Protein AF-A0A1Z8VRE2-F1 (afdb_monomer_lite)

Sequence (83 aa):
MIVEFTKSLEHLEDSFKSDPKSVIASTIELENNLNNFKKAGLSNLSHSSHLQNITKLIEKLSILNEYKLNLVKEFSVYNNKKK

Foldseek 3Di:
DLVQLLVLLVQLVVLLVPDPVSNVVSVVSNVVVVVVVVVVDPPPVPPVVSVVSVVVSVVVSVVSVVVVVVVVVVVVVVVVVVD

pLDDT: mean 82.48, std 10.53, range [50.5, 93.94]

Radius of gyration: 16.28 Å; chains: 1; bounding box: 38×21×46 Å

Secondary structure (DSSP, 8-state):
-HHHHHHHHHHHHHHTTS-HHHHHHHHHHHHHHHHHHHHH-GGG---HHHHHHHHHHHHHHHHHHHHHHHHHHHHHHHHHTT-

Structure (mmCIF, N/CA/C/O backbone):
data_AF-A0A1Z8VRE2-F1
#
_entry.id   AF-A0A1Z8VRE2-F1
#
loop_
_atom_site.group_PDB
_atom_site.id
_atom_site.type_symbol
_atom_site.label_atom_id
_atom_site.label_alt_id
_atom_site.label_comp_id
_atom_site.label_asym_id
_atom_site.label_entity_id
_atom_site.label_seq_id
_atom_site.pdbx_PDB_ins_code
_atom_site.Cartn_x
_atom_site.Cartn_y
_atom_site.Cartn_z
_atom_site.occupancy
_atom_site.B_iso_or_equiv
_atom_site.auth_seq_id
_atom_site.auth_comp_id
_atom_site.auth_asym_id
_atom_site.auth_atom_id
_atom_site.pdbx_PDB_model_num
ATOM 1 N N . MET A 1 1 ? -13.220 6.875 10.934 1.00 76.00 1 MET A N 1
ATOM 2 C CA . MET A 1 1 ? -11.762 6.908 11.170 1.00 76.00 1 MET A CA 1
ATOM 3 C C . MET A 1 1 ? -11.018 5.626 10.813 1.00 76.00 1 MET A C 1
ATOM 5 O O . MET A 1 1 ? -10.352 5.643 9.793 1.00 76.00 1 MET A O 1
ATOM 9 N N . ILE A 1 2 ? -11.128 4.502 11.543 1.00 78.62 2 ILE A N 1
ATOM 10 C CA . ILE A 1 2 ? -10.441 3.253 11.122 1.00 78.62 2 ILE A CA 1
ATOM 11 C C . ILE A 1 2 ? -10.936 2.747 9.756 1.00 78.62 2 ILE A C 1
ATOM 13 O O . ILE A 1 2 ? -10.152 2.293 8.930 1.00 78.62 2 ILE A O 1
ATOM 17 N N . VAL A 1 3 ? -12.234 2.920 9.489 1.00 81.75 3 VAL A N 1
ATOM 18 C CA . VAL A 1 3 ? -12.855 2.642 8.186 1.00 81.75 3 VAL A CA 1
ATOM 19 C C . VAL A 1 3 ? -12.306 3.560 7.091 1.00 81.75 3 VAL A C 1
ATOM 21 O O . VAL A 1 3 ? -12.061 3.099 5.988 1.00 81.75 3 VAL A O 1
ATOM 24 N N . GLU A 1 4 ? -12.077 4.842 7.382 1.00 84.00 4 GLU A N 1
ATOM 25 C CA . GLU A 1 4 ? -11.522 5.799 6.407 1.00 84.00 4 GLU A CA 1
ATOM 26 C C . GLU A 1 4 ? -10.058 5.477 6.110 1.00 84.00 4 GLU A C 1
ATOM 28 O O . GLU A 1 4 ? -9.662 5.450 4.952 1.00 84.00 4 GLU A O 1
ATOM 33 N N . PHE A 1 5 ? -9.284 5.134 7.144 1.00 85.12 5 PHE A N 1
ATOM 34 C CA . PHE A 1 5 ? -7.913 4.664 6.983 1.00 85.12 5 PHE A CA 1
ATOM 35 C C . PHE A 1 5 ? -7.846 3.380 6.140 1.00 85.12 5 PHE A C 1
ATOM 37 O O . PHE A 1 5 ? -7.048 3.292 5.207 1.00 85.12 5 PHE A O 1
ATOM 44 N N . THR A 1 6 ? -8.735 2.417 6.410 1.00 86.62 6 THR A N 1
ATOM 45 C CA . THR A 1 6 ? -8.844 1.172 5.629 1.00 86.62 6 THR A CA 1
ATOM 46 C C . THR A 1 6 ? -9.196 1.465 4.171 1.00 86.62 6 THR A C 1
ATOM 48 O O . THR A 1 6 ? -8.509 0.981 3.278 1.00 86.62 6 THR A O 1
ATOM 51 N N . LYS A 1 7 ? -10.181 2.337 3.920 1.00 90.19 7 LYS A N 1
ATOM 52 C CA . LYS A 1 7 ? -10.536 2.763 2.560 1.00 90.19 7 LYS A CA 1
ATOM 53 C C . LYS A 1 7 ? -9.364 3.417 1.835 1.00 90.19 7 LYS A C 1
ATOM 55 O O . LYS A 1 7 ? -9.144 3.106 0.674 1.00 90.19 7 LYS A O 1
ATOM 60 N N . SER A 1 8 ? -8.572 4.264 2.498 1.00 91.75 8 SER A N 1
ATOM 61 C CA . SER A 1 8 ? -7.386 4.849 1.852 1.00 91.75 8 SER A CA 1
ATOM 62 C C . SER A 1 8 ? -6.298 3.824 1.520 1.00 91.75 8 SER A C 1
ATOM 64 O O . SER A 1 8 ? -5.586 4.004 0.537 1.00 91.75 8 SER A O 1
ATOM 66 N N . LEU A 1 9 ? -6.182 2.730 2.284 1.00 92.00 9 LEU A N 1
ATOM 67 C CA . LEU A 1 9 ? -5.288 1.619 1.933 1.00 92.00 9 LEU A CA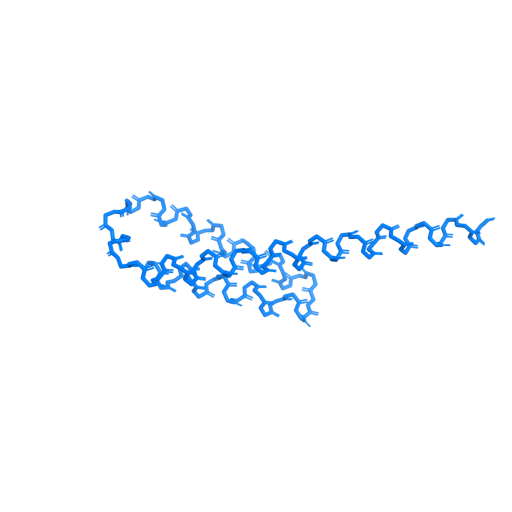 1
ATOM 68 C C . LEU A 1 9 ? -5.794 0.855 0.701 1.00 92.00 9 LEU A C 1
ATOM 70 O O . LEU A 1 9 ? -5.003 0.560 -0.191 1.00 92.00 9 LEU A O 1
ATOM 74 N N . GLU A 1 10 ? -7.096 0.573 0.626 1.00 92.31 10 GLU A N 1
ATOM 75 C CA . GLU A 1 10 ? -7.725 -0.055 -0.548 1.00 92.31 10 GLU A CA 1
ATOM 76 C C . GLU A 1 10 ? -7.571 0.828 -1.796 1.00 92.31 10 GLU A C 1
ATOM 78 O O . GLU A 1 10 ? -7.184 0.356 -2.863 1.00 92.31 10 GLU A O 1
ATOM 83 N N . HIS A 1 11 ? -7.779 2.138 -1.644 1.00 93.69 11 HIS A N 1
ATOM 84 C CA . HIS A 1 11 ? -7.639 3.109 -2.726 1.00 93.69 11 HIS A CA 1
ATOM 85 C C . HIS A 1 11 ? -6.193 3.191 -3.232 1.00 93.69 11 HIS A C 1
ATOM 87 O O . HIS A 1 11 ? -5.950 3.222 -4.441 1.00 93.69 11 HIS A O 1
ATOM 93 N N . LEU A 1 12 ? -5.217 3.156 -2.315 1.00 93.44 12 LEU A N 1
ATOM 94 C CA . LEU A 1 12 ? -3.810 3.056 -2.680 1.00 93.44 12 LEU A CA 1
ATOM 95 C C . LEU A 1 12 ? -3.531 1.752 -3.439 1.00 93.44 12 LEU A C 1
ATOM 97 O O . LEU A 1 12 ? -2.838 1.798 -4.452 1.00 93.44 12 LEU A O 1
ATOM 101 N N . GLU A 1 13 ? -4.094 0.617 -3.023 1.00 91.69 13 GLU A N 1
ATOM 102 C CA . GLU A 1 13 ? -3.925 -0.660 -3.729 1.00 91.69 13 GLU A CA 1
ATOM 103 C C . GLU A 1 13 ? -4.419 -0.585 -5.177 1.00 91.69 13 GLU A C 1
ATOM 105 O O . GLU A 1 13 ? -3.700 -0.969 -6.104 1.00 91.69 13 GLU A O 1
ATOM 110 N N . ASP A 1 14 ? -5.616 -0.049 -5.396 1.00 91.75 14 ASP A N 1
ATOM 111 C CA . ASP A 1 14 ? -6.162 0.079 -6.744 1.00 91.75 14 ASP A CA 1
ATOM 112 C C . ASP A 1 14 ? -5.377 1.079 -7.598 1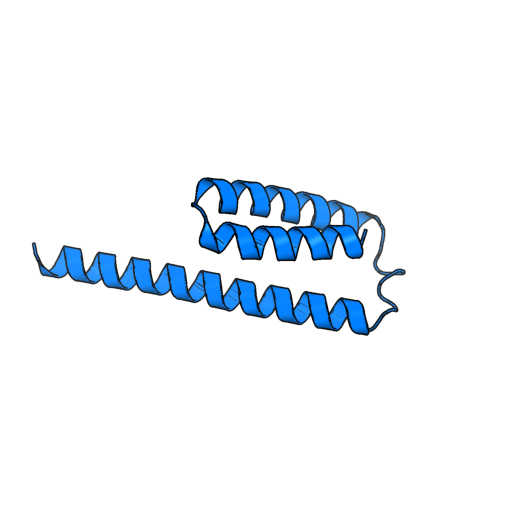.00 91.75 14 ASP A C 1
ATOM 114 O O . ASP A 1 14 ? -5.161 0.834 -8.790 1.00 91.75 14 ASP A O 1
ATOM 118 N N . SER A 1 15 ? -4.833 2.140 -6.994 1.00 92.00 15 SER A N 1
ATOM 119 C CA . SER A 1 15 ? -3.986 3.105 -7.703 1.00 92.00 15 SER A CA 1
ATOM 120 C C . SER A 1 15 ? -2.727 2.466 -8.310 1.00 92.00 15 SER A C 1
ATOM 122 O O . SER A 1 15 ? -2.272 2.895 -9.374 1.00 92.00 15 SER A O 1
ATOM 124 N N . PHE A 1 16 ? -2.199 1.380 -7.718 1.00 87.44 16 PHE A N 1
ATOM 125 C CA . PHE A 1 16 ? -1.053 0.651 -8.274 1.00 87.44 16 PHE A CA 1
ATOM 126 C C . PHE A 1 16 ? -1.350 0.030 -9.648 1.00 87.44 16 PHE A C 1
ATOM 128 O O . PHE A 1 16 ? -0.398 -0.246 -10.385 1.00 87.44 16 PHE A O 1
ATOM 135 N N . LYS A 1 17 ? -2.622 -0.168 -10.013 1.00 86.19 17 LYS A N 1
ATOM 136 C CA . LYS A 1 17 ? -3.044 -0.686 -11.326 1.00 86.19 17 LYS A CA 1
ATOM 137 C C . LYS A 1 17 ? -3.264 0.418 -12.371 1.00 86.19 17 LYS A C 1
ATOM 139 O O . LYS A 1 17 ? -3.410 0.088 -13.542 1.00 86.19 17 LYS A O 1
ATOM 144 N N . SER A 1 18 ? -3.290 1.691 -11.964 1.00 88.00 18 SER A N 1
ATOM 145 C CA . SER A 1 18 ? -3.558 2.832 -12.851 1.00 88.00 18 SER A CA 1
ATOM 146 C C . SER A 1 18 ? -2.265 3.476 -13.358 1.00 88.00 18 SER A C 1
ATOM 148 O O . SER A 1 18 ? -1.688 3.040 -14.352 1.00 88.00 18 SER A O 1
ATOM 150 N N . ASP A 1 19 ? -1.782 4.513 -12.673 1.00 87.50 19 ASP A N 1
ATOM 151 C CA . ASP A 1 19 ? -0.673 5.347 -13.122 1.00 87.50 19 ASP A CA 1
ATOM 152 C C . ASP A 1 19 ? 0.077 5.969 -11.927 1.00 87.50 19 ASP A C 1
ATOM 154 O O . ASP A 1 19 ? -0.471 6.064 -10.824 1.00 87.50 19 ASP A O 1
ATOM 158 N N . PRO A 1 20 ? 1.329 6.426 -12.118 1.00 86.44 20 PRO A N 1
ATOM 159 C CA . PRO A 1 20 ? 2.136 6.960 -11.024 1.00 86.44 20 PRO A CA 1
ATOM 160 C C . PRO A 1 20 ? 1.544 8.193 -10.330 1.00 86.44 20 PRO A C 1
ATOM 162 O O . PRO A 1 20 ? 1.770 8.368 -9.135 1.00 86.44 20 PRO A O 1
ATOM 165 N N . LYS A 1 21 ? 0.794 9.054 -11.038 1.00 91.88 21 LYS A N 1
ATOM 166 C CA . LYS A 1 21 ? 0.195 10.248 -10.419 1.00 91.88 21 LYS A CA 1
ATOM 167 C C . LYS A 1 21 ? -0.919 9.845 -9.463 1.00 91.88 21 LYS A C 1
ATOM 169 O O . LYS A 1 21 ? -0.992 10.400 -8.370 1.00 91.88 21 LYS A O 1
ATOM 174 N N . SER A 1 22 ? -1.722 8.854 -9.846 1.00 92.38 22 SER A N 1
ATOM 175 C CA . SER A 1 22 ? -2.742 8.266 -8.974 1.00 92.38 22 SER A CA 1
ATOM 176 C C . SER A 1 22 ? -2.122 7.657 -7.716 1.00 92.38 22 SER A C 1
ATOM 178 O O . SER A 1 22 ? -2.587 7.946 -6.619 1.00 92.38 22 SER A O 1
ATOM 180 N N . VAL A 1 23 ? -1.010 6.919 -7.843 1.00 89.31 23 VAL A N 1
ATOM 181 C CA . VAL A 1 23 ? -0.285 6.374 -6.676 1.00 89.31 23 VAL A CA 1
ATOM 182 C C . VAL A 1 23 ? 0.172 7.483 -5.727 1.00 89.31 23 VAL A C 1
ATOM 184 O O . VAL A 1 23 ? -0.008 7.369 -4.515 1.00 89.31 23 VAL A O 1
ATOM 187 N N . ILE A 1 24 ? 0.723 8.579 -6.258 1.00 91.38 24 ILE A N 1
ATOM 188 C CA . ILE A 1 24 ? 1.160 9.725 -5.447 1.00 91.38 24 ILE A CA 1
ATOM 189 C C . ILE A 1 24 ? -0.033 10.374 -4.736 1.00 91.38 24 ILE A C 1
ATOM 191 O O . ILE A 1 24 ? 0.036 10.624 -3.533 1.00 91.38 24 ILE A O 1
ATOM 195 N N . ALA A 1 25 ? -1.133 10.617 -5.453 1.00 93.38 25 ALA A N 1
ATOM 196 C CA . ALA A 1 25 ? -2.331 11.230 -4.887 1.00 93.38 25 ALA A CA 1
ATOM 197 C C . ALA A 1 25 ? -2.929 10.377 -3.753 1.00 93.38 25 ALA A C 1
ATOM 199 O O . ALA A 1 25 ? -3.156 10.891 -2.657 1.00 93.38 25 ALA A O 1
ATOM 200 N N . SER A 1 26 ? -3.096 9.070 -3.976 1.00 92.81 26 SER A N 1
ATOM 201 C CA . SER A 1 26 ? -3.592 8.132 -2.962 1.00 92.81 26 SER A CA 1
ATOM 202 C C . SER A 1 26 ? -2.629 7.978 -1.778 1.00 92.81 26 SER A C 1
ATOM 204 O O . SER A 1 26 ? -3.070 7.778 -0.649 1.00 92.81 26 SER A O 1
ATOM 206 N N . THR A 1 27 ? -1.317 8.125 -1.994 1.00 91.88 27 THR A N 1
ATOM 207 C CA . THR A 1 27 ? -0.323 8.126 -0.903 1.00 91.88 27 THR A CA 1
ATOM 208 C C . THR A 1 27 ? -0.491 9.348 0.003 1.00 91.88 27 THR A C 1
ATOM 210 O O . THR A 1 27 ? -0.501 9.204 1.225 1.00 91.88 27 THR A O 1
ATOM 213 N N . ILE A 1 28 ? -0.684 10.538 -0.575 1.00 93.19 28 ILE A N 1
ATOM 214 C CA . ILE A 1 28 ? -0.936 11.774 0.186 1.00 93.19 28 ILE A CA 1
ATOM 215 C C . ILE A 1 28 ? -2.252 11.662 0.972 1.00 93.19 28 ILE A C 1
ATOM 217 O O . ILE A 1 28 ? -2.321 12.051 2.139 1.00 93.19 28 ILE A O 1
ATOM 221 N N . GLU A 1 29 ? -3.298 11.104 0.354 1.00 93.94 29 GLU A N 1
ATOM 222 C CA . GLU A 1 29 ? -4.579 10.832 1.018 1.00 93.94 29 GLU A CA 1
ATOM 223 C C . GLU A 1 29 ? -4.397 9.910 2.236 1.00 93.94 29 GLU A C 1
ATOM 225 O O . GLU A 1 29 ? -4.847 10.233 3.340 1.00 93.94 29 GLU A O 1
ATOM 230 N N . LEU A 1 30 ? -3.684 8.793 2.055 1.00 92.94 30 LEU A N 1
ATOM 231 C CA . LEU A 1 30 ? -3.381 7.843 3.122 1.00 92.94 30 LEU A CA 1
ATOM 232 C C . LEU A 1 30 ? -2.600 8.498 4.268 1.00 92.94 30 LEU A C 1
ATOM 234 O O . LEU A 1 30 ? -2.912 8.262 5.435 1.00 92.94 30 LEU A O 1
ATOM 238 N N . GLU A 1 31 ? -1.607 9.333 3.959 1.00 92.31 31 GLU A N 1
ATOM 239 C CA . GLU A 1 31 ? -0.800 10.027 4.964 1.00 92.31 31 GLU A CA 1
ATOM 240 C C . GLU A 1 31 ? -1.640 11.009 5.796 1.00 92.31 31 GLU A C 1
ATOM 242 O O . GLU A 1 31 ? -1.550 11.029 7.029 1.00 92.31 31 GLU A O 1
ATOM 247 N N . ASN A 1 32 ? -2.529 11.763 5.147 1.00 91.50 32 ASN A N 1
ATOM 248 C CA . ASN A 1 32 ? -3.472 12.647 5.831 1.00 91.50 32 ASN A CA 1
ATOM 249 C C . ASN A 1 32 ? -4.405 11.862 6.765 1.00 91.50 32 ASN A C 1
ATOM 251 O O . ASN A 1 32 ? -4.570 12.225 7.935 1.00 91.50 32 ASN A O 1
ATOM 255 N N . ASN A 1 33 ? -4.959 10.746 6.287 1.00 89.38 33 ASN A N 1
ATOM 256 C CA . ASN A 1 33 ? -5.838 9.889 7.082 1.00 89.38 33 ASN A CA 1
ATOM 257 C C . ASN A 1 33 ? -5.100 9.225 8.250 1.00 89.38 33 ASN A C 1
ATOM 259 O O . ASN A 1 33 ? -5.648 9.145 9.351 1.00 89.38 33 ASN A O 1
ATOM 263 N N . LEU A 1 34 ? -3.844 8.815 8.056 1.00 86.69 34 LEU A N 1
ATOM 264 C CA . LEU A 1 34 ? -2.992 8.288 9.121 1.00 86.69 34 LEU A CA 1
ATOM 265 C C . LEU A 1 34 ? -2.731 9.340 10.202 1.00 86.69 34 LEU A C 1
ATOM 267 O O . LEU A 1 34 ? -2.800 9.039 11.393 1.00 86.69 34 LEU A O 1
ATOM 271 N N . ASN A 1 35 ? -2.441 10.578 9.808 1.00 88.12 35 ASN A N 1
ATOM 272 C CA . ASN A 1 35 ? -2.208 11.669 10.750 1.00 88.12 35 ASN A CA 1
ATOM 273 C C . ASN A 1 35 ? -3.470 11.998 11.557 1.00 88.12 35 ASN A C 1
ATOM 275 O O . ASN A 1 35 ? -3.385 12.209 12.768 1.00 88.12 35 ASN A O 1
ATOM 279 N N . ASN A 1 36 ? -4.642 11.971 10.921 1.00 85.38 36 ASN A N 1
ATOM 280 C CA . ASN A 1 36 ? -5.927 12.124 11.607 1.00 85.38 36 ASN A CA 1
ATOM 281 C C . ASN A 1 36 ? -6.190 10.966 12.578 1.00 85.38 36 ASN A C 1
ATOM 283 O O . ASN A 1 36 ? -6.559 11.196 13.729 1.00 85.38 36 ASN A O 1
ATOM 287 N N . PHE A 1 37 ? -5.911 9.733 12.150 1.00 81.94 37 PHE A N 1
ATOM 288 C CA . PHE A 1 37 ? -6.036 8.537 12.977 1.00 81.94 37 PHE A CA 1
ATOM 289 C C . PHE A 1 37 ? -5.129 8.577 14.214 1.00 81.94 37 PHE A C 1
ATOM 291 O O . PHE A 1 37 ? -5.588 8.317 15.325 1.00 81.94 37 PHE A O 1
ATOM 298 N N . LYS A 1 38 ? -3.861 8.981 14.053 1.00 82.75 38 LYS A N 1
ATOM 299 C CA . LYS A 1 38 ? -2.905 9.150 15.162 1.00 82.75 38 LYS A CA 1
ATOM 300 C C . LYS A 1 38 ? -3.382 10.180 16.188 1.00 82.75 38 LYS A C 1
ATOM 302 O O . LYS A 1 38 ? -3.227 9.956 17.385 1.00 82.75 38 LYS A O 1
ATOM 307 N N . LYS A 1 39 ? -3.969 11.293 15.732 1.00 83.25 39 LYS A N 1
ATOM 308 C CA . LYS A 1 39 ? -4.466 12.372 16.605 1.00 83.25 39 LYS A CA 1
ATOM 309 C C . LYS A 1 39 ? -5.682 11.964 17.439 1.00 83.25 39 LYS A C 1
ATOM 311 O O . LYS A 1 39 ? -5.845 12.472 18.541 1.00 83.25 39 LYS A O 1
ATOM 316 N N . ALA A 1 40 ? -6.522 11.063 16.936 1.00 75.06 40 ALA A N 1
ATOM 317 C CA . ALA A 1 40 ? -7.748 10.652 17.621 1.00 75.06 40 ALA A CA 1
ATOM 318 C C . ALA A 1 40 ? -7.554 9.573 18.699 1.00 75.06 40 ALA A C 1
ATOM 320 O O . ALA A 1 40 ? -8.490 9.283 19.442 1.00 75.06 40 ALA A O 1
ATOM 321 N N . GLY A 1 41 ? -6.352 9.000 18.807 1.00 67.25 41 GLY A N 1
ATOM 322 C CA . GLY A 1 41 ? -6.019 7.976 19.795 1.00 67.25 41 GLY A CA 1
ATOM 323 C C . GLY A 1 41 ? -6.423 6.553 19.383 1.00 67.25 41 GLY A C 1
ATOM 324 O O . GLY A 1 41 ? -7.392 6.322 18.663 1.00 67.25 41 GLY A O 1
ATOM 325 N N . LEU A 1 42 ? -5.655 5.567 19.867 1.00 68.56 42 LEU A N 1
ATOM 326 C CA . LEU A 1 42 ? -5.813 4.143 19.528 1.00 68.56 42 LEU A CA 1
ATOM 327 C C . LEU A 1 42 ? -6.993 3.441 20.233 1.00 68.56 42 LEU A C 1
ATOM 329 O O . LEU A 1 42 ? -7.195 2.242 20.049 1.00 68.56 42 LEU A O 1
ATOM 333 N N . SER A 1 43 ? -7.791 4.153 21.029 1.00 63.91 43 SER A N 1
ATOM 334 C CA . SER A 1 43 ? -8.867 3.570 21.846 1.00 63.91 43 SER A CA 1
ATOM 335 C C . SER A 1 43 ? -9.962 2.866 21.027 1.00 63.91 43 SER A C 1
ATOM 337 O O . SER A 1 43 ? -10.637 1.983 21.550 1.00 63.91 43 SER A O 1
ATOM 339 N N . ASN A 1 44 ? -10.084 3.178 19.732 1.00 58.34 44 ASN A N 1
ATOM 340 C CA . ASN A 1 44 ? -11.034 2.551 18.804 1.00 58.34 44 ASN A CA 1
ATOM 341 C C . ASN A 1 44 ? -10.494 1.303 18.067 1.00 58.34 44 ASN A C 1
ATOM 343 O O . ASN A 1 44 ? -11.183 0.766 17.202 1.00 58.34 44 ASN A O 1
ATOM 347 N N . LEU A 1 45 ? -9.282 0.820 18.373 1.00 63.88 45 LEU A N 1
ATOM 348 C CA . LEU A 1 45 ? -8.699 -0.374 17.732 1.00 63.88 45 LEU A CA 1
ATOM 349 C C . LEU A 1 45 ? -9.099 -1.712 18.371 1.00 63.88 45 LEU A C 1
ATOM 351 O O . LEU A 1 45 ? -8.593 -2.755 17.960 1.00 63.88 45 LEU A O 1
ATOM 355 N N . SER A 1 46 ? -10.016 -1.724 19.340 1.00 62.09 46 SER A N 1
ATOM 356 C CA . SER A 1 46 ? -10.420 -2.947 20.056 1.00 62.09 46 SER A CA 1
ATOM 357 C C . SER A 1 46 ? -11.088 -4.016 19.172 1.00 62.09 46 SER A C 1
ATOM 359 O O . SER A 1 46 ? -11.399 -5.105 19.649 1.00 62.09 46 SER A O 1
ATOM 361 N N . HIS A 1 47 ? -11.318 -3.743 17.884 1.00 63.72 47 HIS A N 1
ATOM 362 C CA . HIS A 1 47 ? -11.894 -4.686 16.927 1.00 63.72 47 HIS A CA 1
ATOM 363 C C . HIS A 1 47 ? -10.788 -5.392 16.132 1.00 63.72 47 HIS A C 1
ATOM 365 O O . HIS A 1 47 ? -10.327 -4.914 15.092 1.00 63.72 47 HIS A O 1
ATOM 371 N N . SER A 1 48 ? -10.380 -6.564 16.628 1.00 64.38 48 SER A N 1
ATOM 372 C CA . SER A 1 48 ? -9.290 -7.394 16.088 1.00 64.38 48 SER A CA 1
ATOM 373 C C . SER A 1 48 ? -9.401 -7.692 14.585 1.00 64.38 48 SER A C 1
ATOM 375 O O . SER A 1 48 ? -8.381 -7.788 13.904 1.00 64.38 48 SER A O 1
ATOM 377 N N . SER A 1 49 ? -10.618 -7.782 14.041 1.00 75.62 49 SER A N 1
ATOM 378 C CA . SER A 1 49 ? -10.857 -8.052 12.617 1.00 75.62 49 SER A CA 1
ATOM 379 C C . SER A 1 49 ? -10.396 -6.918 11.695 1.00 75.62 49 SER A C 1
ATOM 381 O O . SER A 1 49 ? -9.863 -7.175 10.618 1.00 75.62 49 SER A O 1
ATOM 383 N N . HIS A 1 50 ? -10.548 -5.660 12.117 1.00 74.69 50 HIS A N 1
ATOM 384 C CA . HIS A 1 50 ? -10.137 -4.505 11.312 1.00 74.69 50 HIS A CA 1
ATOM 385 C C . HIS A 1 50 ? -8.617 -4.384 11.274 1.00 74.69 50 HIS A C 1
ATOM 387 O O . HIS A 1 50 ? -8.039 -4.121 10.224 1.00 74.69 50 HIS A O 1
ATOM 393 N N . LEU A 1 51 ? -7.971 -4.657 12.409 1.00 80.62 51 LEU A N 1
ATOM 394 C CA . LEU A 1 51 ? -6.518 -4.732 12.505 1.00 80.62 51 LEU A CA 1
ATOM 395 C C . LEU A 1 51 ? -5.936 -5.785 11.566 1.00 80.62 51 LEU A C 1
ATOM 397 O O . LEU A 1 51 ? -5.017 -5.480 10.815 1.00 80.62 51 LEU A O 1
ATOM 401 N N . GLN A 1 52 ? -6.504 -6.993 11.553 1.00 82.31 52 GLN A N 1
ATOM 402 C CA . GLN A 1 52 ? -6.052 -8.054 10.652 1.00 82.31 52 GLN A CA 1
ATOM 403 C C . GLN A 1 52 ? -6.157 -7.652 9.176 1.00 82.31 52 GLN A C 1
ATOM 405 O O . GLN A 1 52 ? -5.236 -7.918 8.405 1.00 82.31 52 GLN A O 1
ATOM 410 N N . ASN A 1 53 ? -7.250 -6.996 8.777 1.00 82.75 53 ASN A N 1
ATOM 411 C CA . ASN A 1 53 ? -7.417 -6.524 7.402 1.00 82.75 53 ASN A CA 1
ATOM 412 C C . ASN A 1 53 ? -6.421 -5.416 7.046 1.00 82.75 53 ASN A C 1
ATOM 414 O O . ASN A 1 53 ? -5.804 -5.474 5.986 1.00 82.75 53 ASN A O 1
ATOM 418 N N . ILE A 1 54 ? -6.208 -4.452 7.945 1.00 86.06 54 ILE A N 1
ATOM 419 C CA . ILE A 1 54 ? -5.213 -3.389 7.764 1.00 86.06 54 ILE A CA 1
ATOM 420 C C . ILE A 1 54 ? -3.810 -3.983 7.605 1.00 86.06 54 ILE A C 1
ATOM 422 O O . ILE A 1 54 ? -3.095 -3.607 6.679 1.00 86.06 54 ILE A O 1
ATOM 426 N N . THR A 1 55 ? -3.418 -4.932 8.462 1.00 86.81 55 THR A N 1
ATOM 427 C CA . THR A 1 55 ? -2.107 -5.590 8.371 1.00 86.81 55 THR A CA 1
ATOM 428 C C . THR A 1 55 ? -1.930 -6.299 7.029 1.00 86.81 55 THR A C 1
A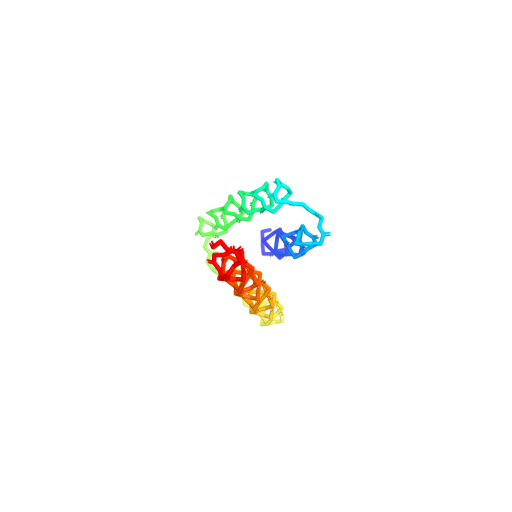TOM 430 O O . THR A 1 55 ? -0.908 -6.097 6.378 1.00 86.81 55 THR A O 1
ATOM 433 N N . LYS A 1 56 ? -2.938 -7.055 6.573 1.00 89.25 56 LYS A N 1
ATOM 434 C CA . LYS A 1 56 ? -2.907 -7.723 5.261 1.00 89.25 56 LYS A CA 1
ATOM 435 C C . LYS A 1 56 ? -2.777 -6.734 4.102 1.00 89.25 56 LYS A C 1
ATOM 437 O O . LYS A 1 56 ? -2.024 -6.988 3.165 1.00 89.25 56 LYS A O 1
ATOM 442 N N . LEU A 1 57 ? -3.504 -5.616 4.154 1.00 87.19 57 LEU A N 1
ATOM 443 C CA . LEU A 1 57 ? -3.429 -4.572 3.129 1.00 87.19 57 LEU A CA 1
ATOM 444 C C . LEU A 1 57 ? -2.038 -3.933 3.086 1.00 87.19 57 LEU A C 1
ATOM 446 O O . LEU A 1 57 ? -1.466 -3.798 2.008 1.00 87.19 57 LEU A O 1
ATOM 450 N N . ILE A 1 58 ? -1.467 -3.595 4.245 1.00 89.69 58 ILE A N 1
ATOM 451 C CA . ILE A 1 58 ? -0.109 -3.041 4.336 1.00 89.69 58 ILE A CA 1
ATOM 452 C C . ILE A 1 58 ? 0.910 -4.020 3.749 1.00 89.69 58 ILE A C 1
ATOM 454 O O . ILE A 1 58 ? 1.720 -3.623 2.917 1.00 89.69 58 ILE A O 1
ATOM 458 N N . GLU A 1 59 ? 0.842 -5.297 4.127 1.00 91.88 59 GLU A N 1
ATOM 459 C CA . GLU A 1 59 ? 1.751 -6.329 3.621 1.00 91.88 59 GLU A CA 1
ATOM 460 C C . GLU A 1 59 ? 1.674 -6.457 2.093 1.00 91.88 59 GLU A C 1
ATOM 462 O O . GLU A 1 59 ? 2.695 -6.419 1.403 1.00 91.88 59 GLU A O 1
ATOM 467 N N . LYS A 1 60 ? 0.458 -6.511 1.538 1.00 91.12 60 LYS A N 1
ATOM 468 C CA . LYS A 1 60 ? 0.237 -6.567 0.088 1.00 91.12 60 LYS A CA 1
ATOM 469 C C . LYS A 1 60 ? 0.819 -5.349 -0.634 1.00 91.12 60 LYS A C 1
ATOM 471 O O . LYS A 1 60 ? 1.468 -5.500 -1.668 1.00 91.12 60 LYS A O 1
ATOM 476 N N . LEU A 1 61 ? 0.609 -4.152 -0.090 1.00 89.06 61 LEU A N 1
ATOM 477 C CA . LEU A 1 61 ? 1.140 -2.905 -0.642 1.00 89.06 61 LEU A CA 1
ATOM 478 C C . LEU A 1 61 ? 2.673 -2.861 -0.594 1.00 89.06 61 LEU A C 1
ATOM 480 O O . LEU A 1 61 ? 3.300 -2.444 -1.569 1.00 89.06 61 LEU A O 1
ATOM 484 N N . SER A 1 62 ? 3.283 -3.332 0.497 1.00 89.19 62 SER A N 1
ATOM 485 C CA . SER A 1 62 ? 4.740 -3.449 0.617 1.00 89.19 62 SER A CA 1
ATOM 486 C C . SER A 1 62 ? 5.321 -4.372 -0.455 1.00 89.19 62 SER A C 1
ATOM 488 O O . SER A 1 62 ? 6.260 -3.973 -1.145 1.00 89.19 62 SER A O 1
ATOM 490 N N . ILE A 1 63 ? 4.712 -5.545 -0.664 1.00 89.56 63 ILE A N 1
ATOM 491 C CA . ILE A 1 63 ? 5.116 -6.498 -1.711 1.00 89.56 63 ILE A CA 1
ATOM 492 C C . ILE A 1 63 ? 4.991 -5.868 -3.106 1.00 89.56 63 ILE A C 1
ATOM 494 O O . ILE A 1 63 ? 5.916 -5.960 -3.913 1.00 89.56 63 ILE A O 1
ATOM 498 N N . LEU A 1 64 ? 3.870 -5.197 -3.400 1.00 86.56 64 LEU A N 1
ATOM 499 C CA . LEU A 1 64 ? 3.650 -4.535 -4.693 1.00 86.56 64 LEU A CA 1
ATOM 500 C C . LEU A 1 64 ? 4.696 -3.450 -4.974 1.00 86.56 64 LEU A C 1
ATOM 502 O O . LEU A 1 64 ? 5.202 -3.349 -6.096 1.00 86.56 64 LEU A O 1
ATOM 506 N N . ASN A 1 65 ? 5.022 -2.643 -3.966 1.00 87.75 65 ASN A N 1
ATOM 507 C CA . ASN A 1 65 ? 6.018 -1.590 -4.095 1.00 87.75 65 ASN A CA 1
ATOM 508 C C . ASN A 1 65 ? 7.421 -2.168 -4.327 1.00 87.75 65 ASN A C 1
ATOM 510 O O . ASN A 1 65 ? 8.125 -1.731 -5.238 1.00 87.75 65 ASN A O 1
ATOM 514 N N . GLU A 1 66 ? 7.810 -3.184 -3.555 1.00 89.62 66 GLU A N 1
ATOM 515 C CA . GLU A 1 66 ? 9.098 -3.858 -3.717 1.00 89.62 66 GLU A CA 1
ATOM 516 C C . GLU A 1 66 ? 9.233 -4.506 -5.102 1.00 89.62 66 GLU A C 1
ATOM 518 O O . GLU A 1 66 ? 10.241 -4.303 -5.785 1.00 89.62 66 GLU A O 1
ATOM 523 N N . TYR A 1 67 ? 8.189 -5.195 -5.571 1.00 87.38 67 TYR A N 1
ATOM 524 C CA . TYR A 1 67 ? 8.157 -5.784 -6.908 1.00 87.38 67 TYR 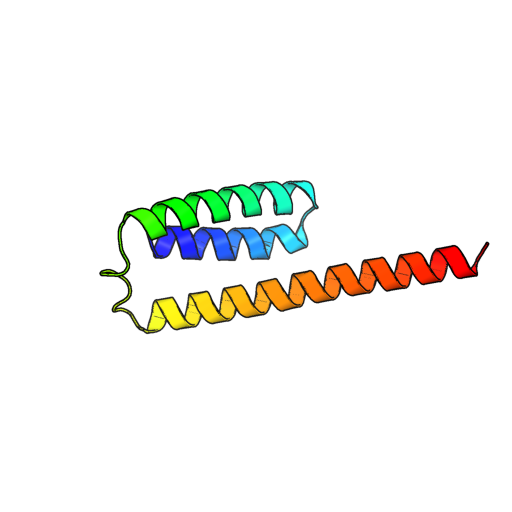A CA 1
ATOM 525 C C . TYR A 1 67 ? 8.363 -4.732 -8.007 1.00 87.38 67 TYR A C 1
ATOM 527 O O . TYR A 1 67 ? 9.220 -4.901 -8.878 1.00 87.38 67 TYR A O 1
ATOM 535 N N . LYS A 1 68 ? 7.640 -3.603 -7.952 1.00 82.56 68 LYS A N 1
ATOM 536 C CA . LYS A 1 68 ? 7.810 -2.516 -8.930 1.00 82.56 68 LYS A CA 1
ATOM 537 C C . LYS A 1 68 ? 9.214 -1.909 -8.891 1.00 82.56 68 LYS A C 1
ATOM 539 O O . LYS A 1 68 ? 9.784 -1.646 -9.949 1.00 82.56 68 LYS A O 1
ATOM 544 N N . LEU A 1 69 ? 9.789 -1.705 -7.704 1.00 84.62 69 LEU A N 1
ATOM 545 C CA . LEU A 1 69 ? 11.158 -1.197 -7.563 1.00 84.62 69 LEU A CA 1
ATOM 546 C C . LEU A 1 69 ? 12.185 -2.157 -8.169 1.00 84.62 69 LEU A C 1
ATOM 548 O O . LEU A 1 69 ? 13.123 -1.710 -8.832 1.00 84.62 69 LEU A O 1
ATOM 552 N N . ASN A 1 70 ? 12.004 -3.462 -7.974 1.00 85.88 70 ASN A N 1
ATOM 553 C CA . ASN A 1 70 ? 12.889 -4.473 -8.543 1.00 85.88 70 ASN A CA 1
ATOM 554 C C . ASN A 1 70 ? 12.787 -4.521 -10.072 1.00 85.88 70 ASN A C 1
ATOM 556 O O . ASN A 1 70 ? 13.824 -4.488 -10.732 1.00 85.88 70 ASN A O 1
ATOM 560 N N . LEU A 1 71 ? 11.581 -4.443 -10.646 1.00 82.50 71 LEU A N 1
ATOM 561 C CA . LEU A 1 71 ? 11.413 -4.324 -12.100 1.00 82.50 71 LEU A CA 1
ATOM 562 C C . LEU A 1 71 ? 12.154 -3.107 -12.670 1.00 82.50 71 LEU A C 1
ATOM 564 O O . LEU A 1 71 ? 12.881 -3.226 -13.654 1.00 82.50 71 LEU A O 1
ATOM 568 N N . VAL A 1 72 ? 12.019 -1.932 -12.046 1.00 80.88 72 VAL A N 1
ATOM 569 C CA . VAL A 1 72 ? 12.719 -0.716 -12.498 1.00 80.88 72 VAL A CA 1
ATOM 570 C C . VAL A 1 72 ? 14.238 -0.907 -12.472 1.00 80.88 72 VAL A C 1
ATOM 572 O O . VAL A 1 72 ? 14.922 -0.513 -13.420 1.00 80.88 72 VAL A O 1
ATOM 575 N N . LYS A 1 73 ? 14.776 -1.538 -11.420 1.00 81.31 73 LYS A N 1
ATOM 576 C CA . LYS A 1 73 ? 16.209 -1.859 -11.327 1.00 81.31 73 LYS A CA 1
ATOM 577 C C . LYS A 1 73 ? 16.644 -2.810 -12.443 1.00 81.31 73 LYS A C 1
ATOM 579 O O . LYS A 1 73 ? 17.653 -2.547 -13.091 1.00 81.31 73 LYS A O 1
ATOM 584 N N . GLU A 1 74 ? 15.885 -3.869 -12.705 1.00 81.00 74 GLU A N 1
ATOM 585 C CA . GLU A 1 74 ? 16.195 -4.846 -13.755 1.00 81.00 74 GLU A CA 1
ATOM 586 C C . GLU A 1 74 ? 16.169 -4.225 -15.159 1.00 81.00 74 GLU A C 1
ATOM 588 O O . GLU A 1 74 ? 17.098 -4.436 -15.942 1.00 81.00 74 GLU A O 1
ATOM 593 N N . PHE A 1 75 ? 15.175 -3.385 -15.465 1.00 74.88 75 PHE A N 1
ATOM 594 C CA . PHE A 1 75 ? 15.102 -2.663 -16.741 1.00 74.88 75 PHE A CA 1
ATOM 595 C C . PHE A 1 75 ? 16.232 -1.641 -16.912 1.00 74.88 75 PHE A C 1
ATOM 597 O O . PHE A 1 75 ? 16.802 -1.523 -17.997 1.00 74.88 75 PHE A O 1
ATOM 604 N N . SER A 1 76 ? 16.590 -0.925 -15.844 1.00 73.12 76 SER A N 1
ATOM 605 C CA . SER A 1 76 ? 17.760 -0.036 -15.813 1.00 73.12 76 SER A CA 1
ATOM 606 C C . SER A 1 76 ? 19.042 -0.797 -16.170 1.00 73.12 76 SER A C 1
ATOM 608 O O . SER A 1 76 ? 19.797 -0.384 -17.055 1.00 73.12 76 SER A O 1
ATOM 610 N N . VAL A 1 77 ? 19.254 -1.955 -15.541 1.00 70.94 77 VAL A N 1
ATOM 611 C CA . VAL A 1 77 ? 20.407 -2.822 -15.809 1.00 70.94 77 VAL A CA 1
ATOM 612 C C . VAL A 1 77 ? 20.387 -3.335 -17.249 1.00 70.94 77 VAL A C 1
ATOM 614 O O . VAL A 1 77 ? 21.427 -3.343 -17.905 1.00 70.94 77 VAL A O 1
ATOM 617 N N . TYR A 1 78 ? 19.223 -3.724 -17.771 1.00 67.50 78 TYR A N 1
ATOM 618 C CA . TYR A 1 78 ? 19.081 -4.184 -19.153 1.00 67.50 78 TYR A CA 1
ATOM 619 C C . TYR A 1 78 ? 19.437 -3.095 -20.175 1.00 67.50 78 TYR A C 1
ATOM 621 O O . TYR A 1 78 ? 20.189 -3.353 -21.115 1.00 67.50 78 TYR A O 1
ATOM 629 N N . ASN A 1 79 ? 18.955 -1.867 -19.971 1.00 62.47 79 ASN A N 1
ATOM 630 C CA . ASN A 1 79 ? 19.236 -0.743 -20.866 1.00 62.47 79 ASN A CA 1
ATOM 631 C C . ASN A 1 79 ? 20.707 -0.313 -20.825 1.00 62.47 79 ASN A C 1
ATOM 633 O O . ASN A 1 79 ? 21.262 0.059 -21.857 1.00 62.47 79 ASN A O 1
ATOM 637 N N . ASN A 1 80 ? 21.355 -0.409 -19.662 1.00 64.19 80 ASN A N 1
ATOM 638 C CA . ASN A 1 80 ? 22.780 -0.111 -19.528 1.00 64.19 80 ASN A CA 1
ATOM 639 C C . ASN A 1 80 ? 23.687 -1.206 -20.114 1.00 64.19 80 ASN A C 1
ATOM 641 O O . ASN A 1 80 ? 24.809 -0.901 -20.490 1.00 64.19 80 ASN A O 1
ATOM 645 N N . LYS A 1 81 ? 23.215 -2.456 -20.240 1.00 60.50 81 LYS A N 1
ATOM 646 C CA . LYS A 1 81 ? 23.951 -3.554 -20.902 1.00 60.50 81 LYS A CA 1
ATOM 647 C C . LYS A 1 81 ? 23.879 -3.527 -22.436 1.00 60.50 81 LYS A C 1
ATOM 649 O O . LYS A 1 81 ? 24.588 -4.293 -23.079 1.00 60.50 81 LYS A O 1
ATOM 654 N N . LYS A 1 82 ? 22.994 -2.710 -23.019 1.00 57.72 82 LYS A N 1
ATOM 655 C CA . LYS A 1 82 ? 22.821 -2.557 -24.477 1.00 57.72 82 LYS A CA 1
ATOM 656 C C . LYS A 1 82 ? 23.502 -1.313 -25.067 1.00 57.72 82 LYS A C 1
ATOM 658 O O . LYS A 1 82 ? 23.393 -1.103 -26.273 1.00 57.72 82 LYS A O 1
ATOM 663 N N . LYS A 1 83 ? 24.143 -0.492 -24.235 1.00 50.50 83 LYS A N 1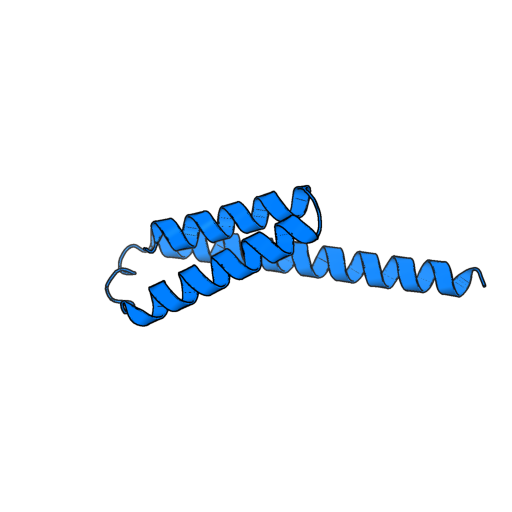
ATOM 664 C CA . LYS A 1 83 ? 25.046 0.589 -24.654 1.00 50.50 83 LYS A CA 1
ATOM 665 C C . LYS A 1 83 ? 26.480 0.085 -24.643 1.00 50.50 83 LYS A C 1
ATOM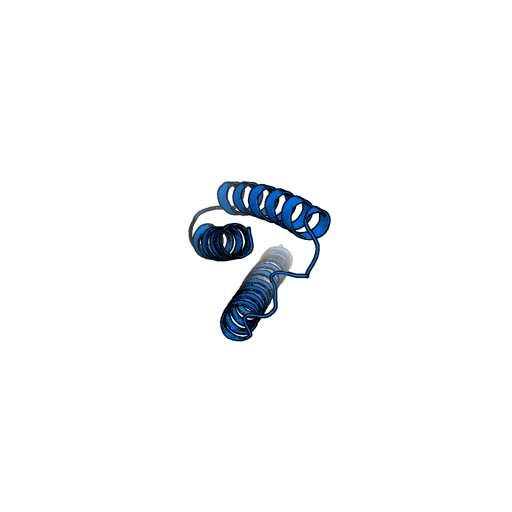 667 O O . LYS A 1 83 ? 27.243 0.569 -25.501 1.00 50.50 83 LYS A O 1
#